Protein AF-V5RWC3-F1 (afdb_monomer_lite)

Sequence (66 aa):
MQVYQCPECGLHYSDEDMAKQCEAWCHEHKSCSLDITKHSIEAQQGKKGGSDAPLAPDTSTPSTSS

Structure (mmCIF, N/CA/C/O backbone):
data_AF-V5RWC3-F1
#
_entry.id   AF-V5RWC3-F1
#
loop_
_atom_site.group_PDB
_atom_site.id
_atom_site.type_symbol
_atom_site.label_atom_id
_atom_site.label_alt_id
_atom_site.label_comp_id
_atom_site.label_asym_id
_atom_site.label_entity_id
_atom_site.label_seq_id
_atom_site.pdbx_PDB_ins_code
_atom_site.Cartn_x
_atom_site.Cartn_y
_atom_site.Cartn_z
_atom_site.occupancy
_atom_site.B_iso_or_equiv
_atom_site.auth_seq_id
_atom_site.auth_comp_id
_atom_site.auth_asym_id
_atom_site.auth_atom_id
_atom_site.pdbx_PDB_model_num
ATOM 1 N N . MET A 1 1 ? -15.711 2.821 -4.896 1.00 66.94 1 MET A N 1
ATOM 2 C CA . MET A 1 1 ? -14.613 3.488 -4.170 1.00 66.94 1 MET A CA 1
ATOM 3 C C . MET A 1 1 ? -13.354 2.759 -4.582 1.00 66.94 1 MET A C 1
ATOM 5 O O . MET A 1 1 ? -13.301 1.554 -4.380 1.00 66.94 1 MET A O 1
ATOM 9 N N . GLN A 1 2 ? -12.460 3.423 -5.307 1.00 87.06 2 GLN A N 1
ATOM 10 C CA . GLN A 1 2 ? -11.244 2.794 -5.818 1.00 87.06 2 GLN A CA 1
ATOM 11 C C . GLN A 1 2 ? -10.125 3.052 -4.818 1.00 87.06 2 GLN A C 1
ATOM 13 O O . GLN A 1 2 ? -9.991 4.173 -4.335 1.00 87.06 2 GLN A O 1
ATOM 18 N N . VAL A 1 3 ? -9.396 1.999 -4.470 1.00 93.44 3 VAL A N 1
ATOM 19 C CA . VAL A 1 3 ? -8.256 2.052 -3.558 1.00 93.44 3 VAL A CA 1
ATOM 20 C C . VAL A 1 3 ? -7.065 1.447 -4.275 1.00 93.44 3 VAL A C 1
ATOM 22 O O . VAL A 1 3 ? -7.221 0.531 -5.084 1.00 93.44 3 VAL A O 1
ATOM 25 N N . TYR A 1 4 ? -5.890 1.978 -3.990 1.00 95.88 4 TYR A N 1
ATOM 26 C CA . TYR A 1 4 ? -4.639 1.557 -4.589 1.00 95.88 4 TYR A CA 1
ATOM 27 C C . TYR A 1 4 ? -3.871 0.744 -3.559 1.00 95.88 4 TYR A C 1
ATOM 29 O O . TYR A 1 4 ? -3.656 1.200 -2.437 1.00 95.88 4 TYR A O 1
ATOM 37 N N . GLN A 1 5 ? -3.506 -0.478 -3.926 1.00 94.81 5 GLN A N 1
ATOM 38 C CA . GLN A 1 5 ? -2.799 -1.398 -3.048 1.00 94.81 5 GLN A CA 1
ATOM 39 C C . GLN A 1 5 ? -1.314 -1.406 -3.402 1.00 94.81 5 GLN A C 1
ATOM 41 O O . GLN A 1 5 ? -0.962 -1.524 -4.574 1.00 94.81 5 GLN A O 1
ATOM 46 N N . CYS A 1 6 ? -0.449 -1.308 -2.396 1.00 94.56 6 CYS A N 1
ATOM 47 C CA . CYS A 1 6 ? 0.983 -1.511 -2.584 1.00 94.56 6 CYS A CA 1
ATOM 48 C C . CYS A 1 6 ? 1.277 -3.018 -2.729 1.00 94.56 6 CYS A C 1
ATOM 50 O O . CYS A 1 6 ? 0.946 -3.770 -1.808 1.00 94.56 6 CYS A O 1
ATOM 52 N N . PRO A 1 7 ? 1.900 -3.490 -3.825 1.00 93.62 7 PRO A N 1
ATOM 53 C CA . PRO A 1 7 ? 2.178 -4.916 -4.020 1.00 93.62 7 PRO A CA 1
ATOM 54 C C . PRO A 1 7 ? 3.289 -5.453 -3.105 1.00 93.62 7 PRO A C 1
ATOM 56 O O . PRO A 1 7 ? 3.323 -6.651 -2.842 1.00 93.62 7 PRO A O 1
ATOM 59 N N . GLU A 1 8 ? 4.166 -4.586 -2.590 1.00 93.81 8 GLU A N 1
ATOM 60 C CA . GLU A 1 8 ? 5.274 -4.992 -1.713 1.00 93.81 8 GLU A CA 1
ATOM 61 C C . GLU A 1 8 ? 4.804 -5.299 -0.283 1.00 93.81 8 GLU A C 1
ATOM 63 O O . GLU A 1 8 ? 5.261 -6.259 0.333 1.00 93.81 8 GLU A O 1
ATOM 68 N N . CYS A 1 9 ? 3.900 -4.479 0.265 1.00 91.75 9 CYS A N 1
ATOM 69 C CA . CYS A 1 9 ? 3.464 -4.586 1.661 1.00 91.75 9 CYS A CA 1
ATOM 70 C C . CYS A 1 9 ? 1.980 -4.903 1.854 1.00 91.75 9 CYS A C 1
ATOM 72 O O . CYS A 1 9 ? 1.566 -5.233 2.962 1.00 91.75 9 CYS A O 1
ATOM 74 N N . GLY A 1 10 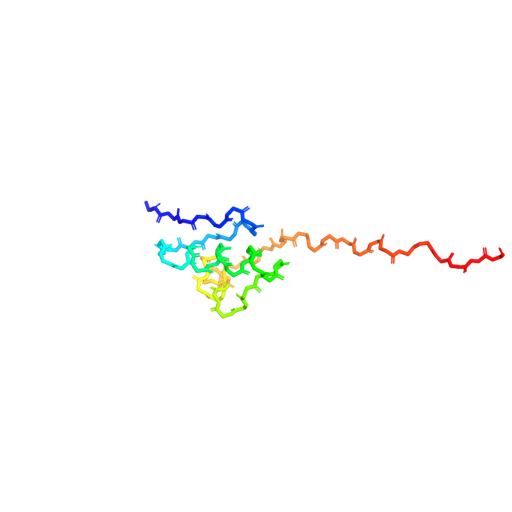? 1.173 -4.791 0.800 1.00 92.31 10 GLY A N 1
ATOM 75 C CA . GLY A 1 10 ? -0.259 -5.072 0.826 1.00 92.31 10 GLY A CA 1
ATOM 76 C C . GLY A 1 10 ? -1.142 -3.947 1.370 1.00 92.31 10 GLY A C 1
ATOM 77 O O . GLY A 1 10 ? -2.359 -4.128 1.378 1.00 92.31 10 GLY A O 1
ATOM 78 N N . LEU A 1 11 ? -0.575 -2.804 1.782 1.00 93.69 11 LEU A N 1
ATOM 79 C CA . LEU A 1 11 ? -1.334 -1.674 2.332 1.00 93.69 11 LEU A CA 1
ATOM 80 C C . LEU A 1 11 ? -2.216 -0.992 1.283 1.00 93.69 11 LEU A C 1
ATOM 82 O O . LEU A 1 11 ? -1.805 -0.817 0.132 1.00 93.69 11 LEU A O 1
ATOM 86 N N . HIS A 1 12 ? -3.395 -0.537 1.711 1.00 95.12 12 HIS A N 1
AT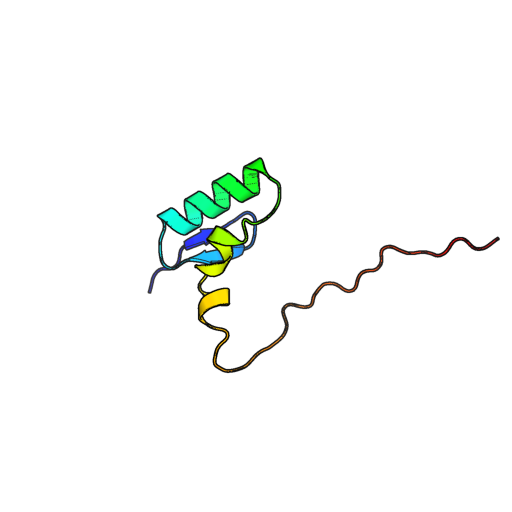OM 87 C CA . HIS A 1 12 ? -4.362 0.148 0.850 1.00 95.12 12 HIS A CA 1
ATOM 88 C C . HIS A 1 12 ? -4.352 1.663 1.052 1.00 95.12 12 HIS A C 1
ATOM 90 O O . HIS A 1 12 ? -4.357 2.154 2.181 1.00 95.12 12 HIS A O 1
ATOM 96 N N . TYR A 1 13 ? -4.436 2.408 -0.046 1.00 94.38 13 TYR A N 1
ATOM 97 C CA . TYR A 1 13 ? -4.424 3.866 -0.076 1.00 94.38 13 TYR A CA 1
ATOM 98 C C . TYR A 1 13 ? -5.601 4.410 -0.879 1.00 94.38 13 TYR A C 1
ATOM 100 O O . TYR A 1 13 ? -5.995 3.848 -1.899 1.00 94.38 13 TYR A O 1
ATOM 108 N N . SER A 1 14 ? -6.158 5.531 -0.426 1.00 93.25 14 SER A N 1
ATOM 109 C CA . SER A 1 14 ? -7.203 6.249 -1.169 1.00 93.25 14 SER A CA 1
ATOM 110 C C . SER A 1 14 ? -6.639 6.999 -2.381 1.00 93.25 14 SER A C 1
ATOM 112 O O . SER A 1 14 ? -7.368 7.252 -3.336 1.00 93.25 14 SER A O 1
ATOM 114 N N . ASP A 1 15 ? -5.342 7.313 -2.347 1.00 93.69 15 ASP A N 1
ATOM 115 C CA . ASP A 1 15 ? -4.616 8.057 -3.374 1.00 93.69 15 ASP A CA 1
ATOM 116 C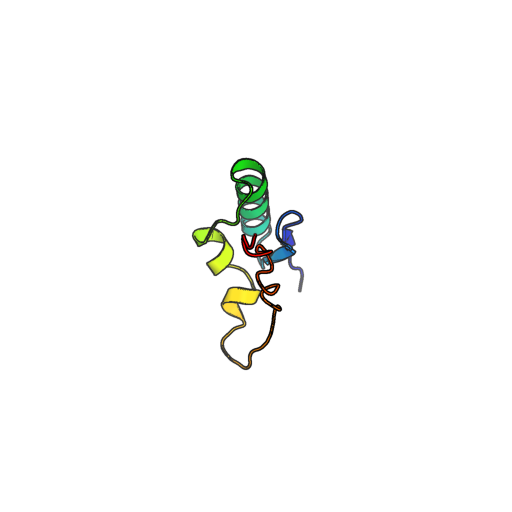 C . ASP A 1 15 ? -3.593 7.165 -4.083 1.00 93.69 15 ASP A C 1
ATOM 118 O O . ASP A 1 15 ? -2.815 6.456 -3.441 1.00 93.69 15 ASP A O 1
ATOM 122 N N . GLU A 1 16 ? -3.562 7.243 -5.415 1.00 94.19 16 GLU A N 1
ATOM 123 C CA . GLU A 1 16 ? -2.600 6.505 -6.246 1.00 94.19 16 GLU A CA 1
ATOM 124 C C . GLU A 1 16 ? -1.162 6.940 -5.957 1.00 94.19 16 GLU A C 1
ATOM 126 O O . GLU A 1 16 ? -0.257 6.111 -5.899 1.00 94.19 16 GLU A O 1
ATOM 131 N N . ASP A 1 17 ? -0.958 8.240 -5.742 1.00 94.62 17 ASP A N 1
ATOM 132 C CA . ASP A 1 17 ? 0.356 8.811 -5.456 1.0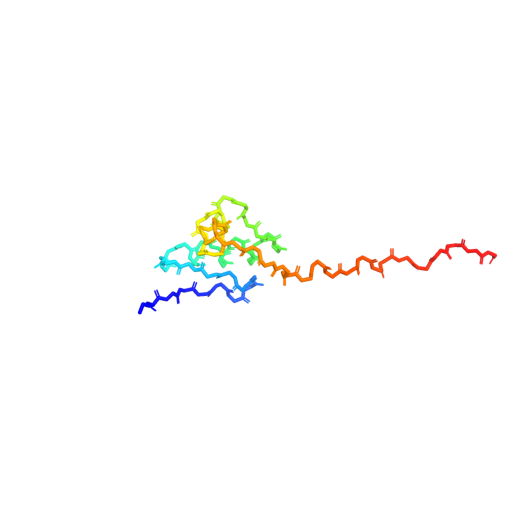0 94.62 17 ASP A CA 1
ATOM 133 C C . ASP A 1 17 ? 0.937 8.250 -4.148 1.00 94.62 17 ASP A C 1
ATOM 135 O O . ASP A 1 17 ? 2.103 7.865 -4.099 1.00 94.62 17 ASP A O 1
ATOM 139 N N . MET A 1 18 ? 0.095 8.069 -3.123 1.00 94.56 18 MET A N 1
ATOM 140 C CA . MET A 1 18 ? 0.495 7.443 -1.857 1.00 94.56 18 MET A CA 1
ATOM 141 C C . MET A 1 18 ? 0.882 5.974 -2.038 1.00 94.56 18 MET A C 1
ATOM 143 O O . MET A 1 18 ? 1.887 5.532 -1.480 1.00 94.56 18 MET A O 1
ATOM 147 N N . ALA A 1 19 ? 0.127 5.220 -2.842 1.00 94.62 19 ALA A N 1
ATOM 148 C CA . ALA A 1 19 ? 0.474 3.834 -3.148 1.00 94.62 19 ALA A CA 1
ATOM 149 C C . ALA A 1 19 ? 1.799 3.735 -3.919 1.00 94.62 19 ALA A C 1
ATOM 151 O O . ALA A 1 19 ? 2.636 2.905 -3.570 1.00 94.62 19 ALA A O 1
ATOM 152 N N . LYS A 1 20 ? 2.029 4.615 -4.903 1.00 95.31 20 LYS A N 1
ATOM 153 C CA . LYS A 1 20 ? 3.286 4.689 -5.668 1.00 95.31 20 LYS A CA 1
ATOM 154 C C . LYS A 1 20 ? 4.478 5.067 -4.795 1.00 95.31 20 LYS A C 1
ATOM 156 O O . LYS A 1 20 ? 5.529 4.440 -4.897 1.00 95.31 20 LYS A O 1
ATOM 161 N N . GLN A 1 21 ? 4.320 6.055 -3.914 1.00 95.31 21 GLN A N 1
ATOM 162 C CA . GLN A 1 21 ? 5.357 6.411 -2.945 1.00 95.31 21 GLN A CA 1
ATOM 163 C C . GLN A 1 21 ? 5.661 5.236 -2.005 1.00 95.31 21 GLN A C 1
ATOM 165 O O . GLN A 1 21 ? 6.828 4.959 -1.729 1.00 95.31 21 GLN A O 1
ATOM 170 N N . CYS A 1 22 ? 4.629 4.516 -1.543 1.00 95.25 22 CYS A N 1
ATOM 171 C CA . CYS A 1 22 ? 4.805 3.331 -0.705 1.00 95.25 22 CYS A CA 1
ATOM 172 C C . CYS A 1 22 ? 5.567 2.225 -1.442 1.00 95.25 22 CYS A C 1
ATOM 174 O O . CYS A 1 22 ? 6.500 1.662 -0.877 1.00 95.25 22 CYS A O 1
ATOM 176 N N . GLU A 1 23 ? 5.204 1.941 -2.695 1.00 95.94 23 GLU A N 1
ATOM 177 C CA . GLU A 1 23 ? 5.867 0.942 -3.540 1.00 95.94 23 GLU A CA 1
ATOM 178 C C . GLU A 1 23 ? 7.344 1.285 -3.754 1.00 95.94 23 GLU A C 1
ATOM 180 O O . GLU A 1 23 ? 8.207 0.458 -3.465 1.00 95.94 23 GLU A O 1
ATOM 185 N N . ALA A 1 24 ? 7.646 2.516 -4.182 1.00 95.88 24 ALA A N 1
ATOM 186 C CA . ALA A 1 24 ? 9.017 2.968 -4.407 1.00 95.88 24 ALA A CA 1
ATOM 187 C C . ALA A 1 24 ? 9.869 2.849 -3.134 1.00 95.88 24 ALA A C 1
ATOM 18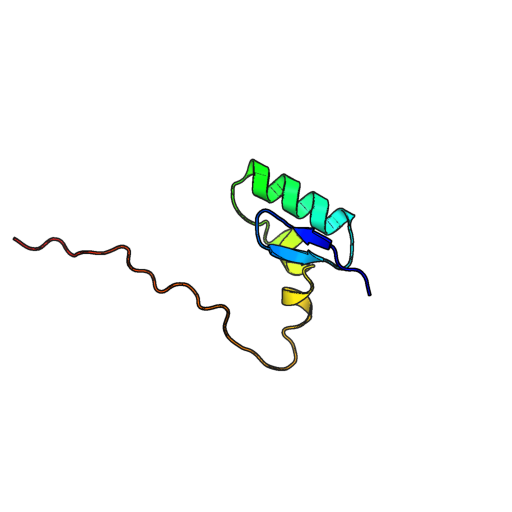9 O O . ALA A 1 24 ? 10.983 2.324 -3.170 1.00 95.88 24 ALA A O 1
ATOM 190 N N . TRP A 1 25 ? 9.313 3.268 -1.993 1.00 95.75 25 TRP A N 1
ATOM 191 C CA . TRP A 1 25 ? 9.985 3.164 -0.703 1.00 95.75 25 TRP A CA 1
ATOM 192 C C . TRP A 1 25 ? 10.201 1.710 -0.275 1.00 95.75 25 TRP A C 1
ATOM 194 O O . TRP A 1 25 ? 11.305 1.339 0.122 1.00 95.75 25 TRP A O 1
ATOM 204 N N . CYS A 1 26 ? 9.165 0.870 -0.355 1.00 94.81 26 CYS A N 1
ATOM 205 C CA . CYS A 1 26 ? 9.263 -0.541 0.011 1.00 94.81 26 CYS A CA 1
ATOM 206 C C . CYS A 1 26 ? 10.280 -1.270 -0.867 1.00 94.81 26 CYS A C 1
ATOM 208 O O . CYS A 1 26 ? 11.069 -2.061 -0.354 1.00 94.81 26 CYS A O 1
ATOM 210 N N . HIS A 1 27 ? 10.308 -0.967 -2.165 1.00 94.06 27 HIS A N 1
ATOM 211 C CA . HIS A 1 27 ? 11.243 -1.573 -3.098 1.00 94.06 27 HIS A CA 1
ATOM 212 C C . HIS A 1 27 ? 12.703 -1.216 -2.764 1.00 94.06 27 HIS A C 1
ATOM 214 O O . HIS A 1 27 ? 13.557 -2.109 -2.778 1.00 94.06 27 HIS A O 1
ATOM 220 N N . GLU A 1 28 ? 12.975 0.054 -2.436 1.00 95.88 28 GLU A N 1
ATOM 221 C CA . GLU A 1 28 ? 14.312 0.573 -2.108 1.00 95.88 28 GLU A CA 1
ATOM 222 C C . GLU A 1 28 ? 14.798 0.135 -0.718 1.00 95.88 28 GLU A C 1
ATOM 224 O O . GLU A 1 28 ? 15.906 -0.382 -0.578 1.00 95.88 28 GLU A O 1
ATOM 229 N N . HIS A 1 29 ? 13.964 0.291 0.312 1.00 93.44 29 HIS A N 1
ATOM 230 C CA . HIS A 1 29 ? 14.342 0.040 1.705 1.00 93.44 29 HIS A CA 1
ATOM 231 C C . HIS A 1 29 ? 14.034 -1.381 2.193 1.00 93.44 29 HIS A C 1
ATOM 233 O O . HIS A 1 29 ? 14.436 -1.739 3.300 1.00 93.44 29 HIS A O 1
ATOM 239 N N . LYS A 1 30 ? 13.292 -2.184 1.414 1.00 90.81 30 LYS A N 1
ATOM 240 C CA . LYS A 1 30 ? 12.757 -3.497 1.831 1.00 90.81 30 LYS A CA 1
ATOM 241 C C . LYS A 1 30 ? 11.976 -3.426 3.148 1.00 90.81 30 LYS A C 1
ATOM 243 O O . LYS A 1 30 ? 11.988 -4.352 3.953 1.00 90.81 30 LYS A O 1
ATOM 248 N N . SER A 1 31 ? 11.332 -2.291 3.403 1.00 88.50 31 SER A N 1
ATOM 249 C CA . SER A 1 31 ? 10.567 -1.995 4.618 1.00 88.50 31 SER A CA 1
ATOM 250 C C . SER A 1 31 ? 9.563 -0.883 4.334 1.00 88.50 31 SER A C 1
ATOM 252 O O . SER A 1 31 ? 9.824 -0.024 3.499 1.00 88.50 31 SER A O 1
ATOM 254 N N . CYS A 1 32 ? 8.425 -0.867 5.031 1.00 90.38 32 CYS A N 1
ATOM 255 C CA . CYS A 1 32 ? 7.418 0.188 4.868 1.00 90.38 32 CYS A CA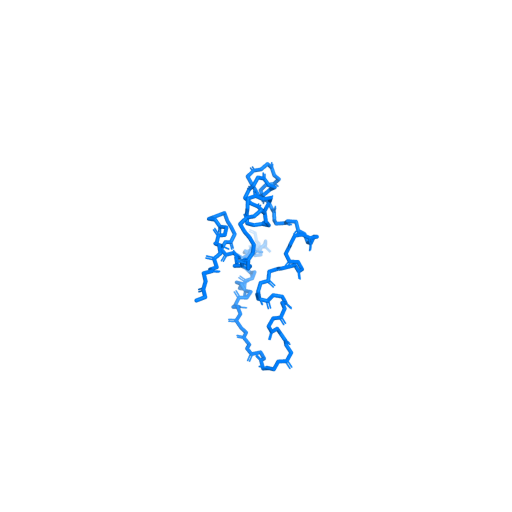 1
ATOM 256 C C . CYS A 1 32 ? 7.848 1.503 5.524 1.00 90.38 32 CYS A C 1
ATOM 258 O O . CYS A 1 32 ? 8.367 1.504 6.641 1.00 90.38 32 CYS A O 1
ATOM 260 N N . SER A 1 33 ? 7.548 2.632 4.879 1.00 92.62 33 SER A N 1
ATOM 261 C CA . SER A 1 33 ? 7.704 3.949 5.500 1.00 92.62 33 SER A CA 1
ATOM 262 C C . SER A 1 33 ? 6.549 4.216 6.452 1.00 92.62 33 SER A C 1
ATOM 264 O O . SER A 1 33 ? 5.402 4.292 6.018 1.00 92.62 33 SER A O 1
ATOM 266 N N . LEU A 1 34 ? 6.841 4.442 7.733 1.00 90.62 34 LEU A N 1
ATOM 267 C CA . LEU A 1 34 ? 5.825 4.835 8.715 1.00 90.62 34 LEU A CA 1
ATOM 268 C C . LEU A 1 34 ? 5.109 6.137 8.323 1.00 90.62 34 LEU A C 1
ATOM 270 O O . LEU A 1 34 ? 3.924 6.295 8.622 1.00 90.62 34 LEU A O 1
ATOM 274 N N . ASP A 1 35 ? 5.807 7.044 7.629 1.00 93.31 35 ASP A N 1
ATOM 275 C CA . ASP A 1 35 ? 5.220 8.306 7.185 1.00 93.31 35 ASP A CA 1
ATOM 276 C C . ASP A 1 35 ? 4.150 8.086 6.114 1.00 93.31 35 ASP A C 1
ATOM 278 O O . ASP A 1 35 ? 3.125 8.752 6.128 1.00 93.31 35 ASP A O 1
ATOM 282 N N . ILE A 1 36 ? 4.328 7.089 5.247 1.00 93.94 36 ILE A N 1
ATOM 283 C CA . ILE A 1 36 ? 3.348 6.747 4.212 1.00 93.94 36 ILE A CA 1
ATOM 284 C C . ILE A 1 36 ? 2.261 5.848 4.807 1.00 93.94 36 ILE A C 1
ATOM 286 O O . ILE A 1 36 ? 1.073 6.083 4.602 1.00 93.94 36 ILE A O 1
ATOM 290 N N . THR A 1 37 ? 2.633 4.852 5.617 1.00 92.12 37 THR A N 1
ATOM 291 C CA . THR A 1 37 ? 1.701 3.914 6.260 1.00 92.12 37 THR A CA 1
ATOM 292 C C . THR A 1 37 ? 0.636 4.617 7.100 1.00 92.12 37 THR A C 1
ATOM 294 O O . THR A 1 37 ? -0.496 4.150 7.128 1.00 92.12 37 THR A O 1
ATOM 297 N N . LYS A 1 38 ? 0.919 5.771 7.721 1.00 92.44 38 LYS A N 1
ATOM 298 C CA . LYS A 1 38 ? -0.100 6.535 8.474 1.00 92.44 38 LYS A CA 1
ATOM 299 C C . LYS A 1 38 ? -1.259 7.044 7.598 1.00 92.44 38 LYS A C 1
ATOM 301 O O . LYS A 1 38 ? -2.342 7.318 8.112 1.00 92.44 38 LYS A O 1
ATOM 306 N N . HIS A 1 39 ? -1.036 7.183 6.292 1.00 92.38 39 HIS A N 1
ATOM 307 C CA . HIS A 1 39 ? -2.049 7.568 5.308 1.00 92.38 39 HIS A CA 1
ATOM 308 C C . HIS A 1 39 ? -2.791 6.365 4.720 1.00 92.38 39 HIS A C 1
ATOM 310 O O . HIS A 1 39 ? -3.728 6.555 3.943 1.00 92.38 39 HIS A O 1
ATOM 316 N N . SER A 1 40 ? -2.398 5.139 5.084 1.00 93.94 40 SER A N 1
ATOM 317 C CA . SER A 1 40 ? -3.112 3.951 4.645 1.00 93.94 40 SER A CA 1
ATOM 318 C C . SER A 1 40 ? -4.514 3.934 5.232 1.00 93.94 40 SER A C 1
ATOM 320 O O . SER A 1 40 ? -4.792 4.412 6.336 1.00 93.94 40 SER A O 1
ATOM 322 N N . ILE A 1 41 ? -5.416 3.341 4.474 1.00 92.88 41 ILE A N 1
ATOM 323 C CA . ILE A 1 41 ? -6.797 3.148 4.867 1.00 92.88 41 ILE A CA 1
ATOM 324 C C . ILE A 1 41 ? -6.864 2.336 6.167 1.00 92.88 41 ILE A C 1
ATOM 326 O O . ILE A 1 41 ? -7.647 2.671 7.046 1.00 92.88 41 ILE A O 1
ATOM 330 N N . GLU A 1 42 ? -6.011 1.328 6.334 1.00 89.19 42 GLU A N 1
ATOM 331 C CA . GLU A 1 42 ? -5.930 0.514 7.553 1.00 89.19 42 GLU A CA 1
ATOM 332 C C . GLU A 1 42 ? -5.560 1.354 8.784 1.00 89.19 42 GLU A C 1
ATOM 334 O O . GLU A 1 42 ? -6.208 1.244 9.827 1.00 89.19 42 GLU A O 1
ATOM 339 N N . ALA A 1 43 ? -4.587 2.263 8.649 1.00 89.56 43 ALA A N 1
ATOM 340 C CA . ALA A 1 43 ? -4.206 3.183 9.720 1.00 89.56 43 ALA A CA 1
ATOM 341 C C . ALA A 1 43 ? -5.329 4.180 10.057 1.00 89.56 43 ALA A C 1
ATOM 343 O O . ALA A 1 43 ? -5.526 4.533 11.220 1.00 89.56 43 ALA A O 1
ATOM 344 N N . GLN A 1 44 ? -6.096 4.609 9.052 1.00 86.69 44 GLN A N 1
ATOM 345 C CA . GLN A 1 44 ? -7.209 5.550 9.215 1.00 86.69 44 GLN A CA 1
ATOM 346 C C . GLN A 1 44 ? -8.493 4.878 9.745 1.00 86.69 44 GLN A C 1
ATOM 348 O O . GLN A 1 44 ? -9.284 5.517 10.441 1.00 86.69 44 GLN A O 1
ATOM 353 N N . GLN A 1 45 ? -8.711 3.589 9.462 1.00 78.69 45 GLN A N 1
ATOM 354 C CA . GLN A 1 45 ? -9.921 2.851 9.851 1.00 78.69 45 GLN A CA 1
ATOM 355 C C . GLN A 1 45 ? -9.903 2.323 11.300 1.00 78.69 45 GLN A C 1
ATOM 357 O O . GLN A 1 45 ? -10.947 1.933 11.825 1.00 78.69 45 GLN A O 1
ATOM 362 N N . GLY A 1 46 ? -8.773 2.398 12.008 1.00 63.62 46 GLY A N 1
ATOM 363 C CA . GLY A 1 46 ? -8.586 1.860 13.364 1.00 63.62 46 GLY A CA 1
ATOM 364 C C . GLY A 1 46 ? -9.383 2.502 14.518 1.00 63.62 46 GLY A C 1
ATOM 365 O O . GLY A 1 46 ? -9.050 2.257 15.676 1.00 63.62 46 GLY A O 1
ATOM 366 N N . LYS A 1 47 ? -10.426 3.317 14.277 1.00 53.66 47 LYS A N 1
ATOM 367 C CA . LYS A 1 47 ? -11.230 3.945 15.354 1.00 53.66 47 LYS A CA 1
ATOM 368 C C . LYS A 1 47 ? -12.551 3.262 15.725 1.00 53.66 47 LYS A C 1
ATOM 370 O O . LYS A 1 47 ? -13.191 3.726 16.668 1.00 53.66 47 LYS A O 1
ATOM 375 N N . LYS A 1 48 ? -12.954 2.154 15.095 1.00 47.97 48 LYS A N 1
ATOM 376 C CA . LYS A 1 48 ? -14.053 1.309 15.609 1.00 47.97 48 LYS A CA 1
ATOM 377 C C . LYS A 1 48 ? -13.790 -0.180 15.365 1.00 47.97 48 LYS A C 1
ATOM 379 O O . LYS A 1 48 ? -14.222 -0.719 14.359 1.00 47.97 48 LYS A O 1
ATOM 384 N N . GLY A 1 49 ? -13.157 -0.820 16.349 1.00 48.62 49 GLY A N 1
ATOM 385 C CA . GLY A 1 49 ? -13.056 -2.277 16.470 1.00 48.62 49 GLY A CA 1
ATOM 386 C C . GLY A 1 49 ? -11.802 -2.857 15.823 1.00 48.62 49 GLY A C 1
ATOM 387 O O . GLY A 1 49 ? -11.711 -2.920 14.605 1.00 48.62 49 GLY A O 1
ATOM 388 N N . GLY A 1 50 ? -10.854 -3.297 16.659 1.00 52.25 50 GLY A N 1
ATOM 389 C CA . GLY A 1 50 ? -9.825 -4.254 16.243 1.00 52.25 50 GLY A CA 1
ATOM 390 C C . GLY A 1 50 ? -10.471 -5.535 15.691 1.00 52.25 50 GLY A C 1
ATOM 391 O O . GLY A 1 50 ? -11.663 -5.758 15.877 1.00 52.25 50 GLY A O 1
ATOM 392 N N . SER A 1 51 ? -9.726 -6.409 15.034 1.00 50.09 51 SER A N 1
ATOM 393 C CA . SER A 1 51 ? -8.499 -6.958 15.594 1.00 50.09 51 SER A CA 1
ATOM 394 C C . SER A 1 51 ? -7.725 -7.780 14.547 1.00 50.09 51 SER A C 1
ATOM 396 O O . SER A 1 51 ? -8.233 -8.074 13.473 1.00 50.09 51 SER A O 1
ATOM 398 N N . ASP A 1 52 ? -6.476 -8.115 14.888 1.00 54.19 52 ASP A N 1
ATOM 399 C CA . ASP A 1 52 ? -5.726 -9.262 14.360 1.00 54.19 52 ASP A CA 1
ATOM 400 C C . ASP A 1 52 ? -5.352 -9.301 12.862 1.00 54.19 52 ASP A C 1
ATOM 402 O O . ASP A 1 52 ? -5.742 -10.188 12.111 1.00 54.19 52 ASP A O 1
ATOM 406 N N . ALA A 1 53 ? -4.355 -8.496 12.478 1.00 48.38 53 ALA A N 1
ATOM 407 C CA . ALA A 1 53 ? -3.257 -9.136 11.753 1.00 48.38 53 ALA A CA 1
ATOM 408 C C . ALA A 1 53 ? -2.523 -9.999 12.792 1.00 48.38 53 ALA A C 1
ATOM 410 O O . ALA A 1 53 ? -2.034 -9.428 13.776 1.00 48.38 53 ALA A O 1
ATOM 411 N N . PRO A 1 54 ? -2.459 -11.339 12.667 1.00 50.16 54 PRO A N 1
ATOM 412 C CA . PRO A 1 54 ? -1.511 -12.086 13.464 1.00 50.16 54 PRO A CA 1
ATOM 413 C C . PRO A 1 54 ? -0.135 -11.527 13.107 1.00 50.16 54 PRO A C 1
ATOM 415 O O . PRO A 1 54 ? 0.404 -11.787 12.032 1.00 50.16 54 PRO A O 1
ATOM 418 N N . LEU A 1 55 ? 0.421 -10.729 14.022 1.00 45.91 55 LEU A N 1
ATOM 419 C CA . LEU A 1 55 ? 1.851 -10.722 14.271 1.00 45.91 55 LEU A CA 1
ATOM 420 C C . LEU A 1 55 ? 2.230 -12.197 14.256 1.00 45.91 55 LEU A C 1
ATOM 422 O O . LEU A 1 55 ? 1.805 -12.946 15.139 1.00 45.91 55 LEU A O 1
ATOM 426 N N . ALA A 1 56 ? 2.895 -12.632 13.185 1.00 51.41 56 ALA A N 1
ATOM 427 C CA . ALA A 1 56 ? 3.439 -13.971 13.129 1.00 51.41 56 ALA A CA 1
ATOM 428 C C . ALA A 1 56 ? 4.172 -14.182 14.460 1.00 51.41 56 ALA A C 1
ATOM 430 O O . ALA A 1 56 ? 4.960 -13.305 14.839 1.00 51.41 56 ALA A O 1
ATOM 431 N N . PRO A 1 57 ? 3.870 -15.247 15.223 1.00 54.34 57 PRO A N 1
ATOM 432 C CA . PRO A 1 57 ? 4.647 -15.521 16.410 1.00 54.34 57 PRO A CA 1
ATOM 433 C C . PRO A 1 57 ? 6.096 -15.661 15.957 1.00 54.34 57 PRO A C 1
ATOM 435 O O . PRO A 1 57 ? 6.424 -16.481 15.098 1.00 54.34 57 PRO A O 1
ATOM 438 N N . ASP A 1 58 ? 6.937 -14.798 16.512 1.00 53.19 58 ASP A N 1
ATOM 439 C CA . ASP A 1 58 ? 8.375 -14.956 16.540 1.00 53.19 58 ASP A CA 1
ATOM 440 C C . ASP A 1 58 ? 8.690 -16.414 16.905 1.00 53.19 58 ASP A C 1
ATOM 442 O O . ASP A 1 58 ? 8.421 -16.886 18.007 1.00 53.19 58 ASP A O 1
ATOM 446 N N . THR A 1 59 ? 9.168 -17.187 15.938 1.00 45.41 59 THR A N 1
ATOM 447 C CA . THR A 1 59 ? 9.829 -18.466 16.211 1.00 45.41 59 THR A CA 1
ATOM 448 C C . THR A 1 59 ? 11.139 -18.483 15.444 1.00 45.41 59 THR A C 1
ATOM 450 O O . THR A 1 59 ? 11.442 -19.382 14.668 1.00 45.41 59 THR A O 1
ATOM 453 N N . SER A 1 60 ? 11.941 -17.446 15.681 1.00 56.09 60 SER A N 1
ATOM 454 C CA . SER A 1 60 ? 13.389 -17.601 15.668 1.00 56.09 60 SER A CA 1
ATOM 455 C C . SER A 1 60 ? 13.827 -17.933 17.089 1.00 56.09 60 SER A C 1
ATOM 457 O O . SER A 1 60 ? 14.153 -17.043 17.857 1.00 56.09 60 SER A O 1
ATOM 459 N N . THR A 1 61 ? 13.793 -19.213 17.463 1.00 57.56 61 THR A N 1
ATOM 460 C CA . THR A 1 61 ? 14.719 -19.809 18.447 1.00 57.56 61 THR A CA 1
ATOM 461 C C . THR A 1 61 ? 14.459 -21.314 18.572 1.00 57.56 61 THR A C 1
ATOM 463 O O . THR A 1 61 ? 13.480 -21.732 19.182 1.00 57.56 61 THR A O 1
ATOM 466 N N . PRO A 1 62 ? 15.383 -22.170 18.113 1.00 60.03 62 PRO A N 1
ATOM 467 C CA . PRO A 1 62 ? 15.784 -23.313 18.904 1.00 60.03 62 PRO A CA 1
ATOM 468 C C . PRO A 1 62 ? 16.971 -22.883 19.765 1.00 60.03 62 PRO A C 1
ATOM 470 O O . PRO A 1 62 ? 18.036 -22.506 19.279 1.00 60.03 62 PRO A O 1
ATOM 473 N N . SER A 1 63 ? 16.723 -22.892 21.068 1.00 62.69 63 SER A N 1
ATOM 474 C CA . SER A 1 63 ? 17.691 -22.734 22.139 1.00 62.69 63 SER A CA 1
ATOM 475 C C . SER A 1 63 ? 18.959 -23.561 21.903 1.00 62.69 63 SER A C 1
ATOM 477 O O . SER A 1 63 ? 18.887 -24.761 21.646 1.00 62.69 63 SER A O 1
ATOM 479 N N . THR A 1 64 ? 20.121 -22.938 22.103 1.00 67.38 64 THR A N 1
ATOM 480 C CA . THR A 1 64 ? 21.343 -23.647 22.501 1.00 67.38 64 THR A CA 1
ATOM 481 C C . THR A 1 64 ? 21.030 -24.532 23.708 1.00 67.38 64 THR A C 1
ATOM 483 O O . THR A 1 64 ? 20.672 -24.031 24.777 1.00 67.38 64 THR A O 1
ATOM 486 N N . SER A 1 65 ? 21.174 -25.847 23.552 1.00 69.94 65 SER A N 1
ATOM 487 C CA . SER A 1 65 ? 21.378 -26.755 24.676 1.00 69.94 65 SER A CA 1
ATOM 488 C C . SER A 1 65 ? 22.108 -28.022 24.233 1.00 69.94 65 SER A C 1
ATOM 490 O O . SER A 1 65 ? 21.575 -28.791 23.436 1.00 69.94 65 SER A O 1
ATOM 492 N N . SER A 1 66 ? 23.255 -28.240 24.887 1.00 66.75 66 SER A N 1
ATOM 493 C CA . SER A 1 66 ? 24.158 -29.409 24.892 1.00 66.75 66 SER A CA 1
ATOM 494 C C . SER A 1 66 ? 25.257 -29.438 23.835 1.00 66.75 66 SER A C 1
ATOM 496 O O . SER A 1 66 ? 24.966 -29.732 22.658 1.00 66.75 66 SER A O 1
#

pLDDT: mean 80.48, std 18.18, range [45.41, 95.94]

Secondary structure (DSSP, 8-state):
---EE-TTT--EESSHHHHHHHHHHHHHHSS--HHHHTTSHHHHHTTS------------------

Foldseek 3Di:
DDWAAQPLPRFTAPDPVLSVVQNVCCVVVVDGDPVSNCRTPVVVVPPPDDDDPPPPPDPPDDDDDD

Radius of gyration: 15.74 Å; chains: 1; bounding box: 39×38×31 Å